P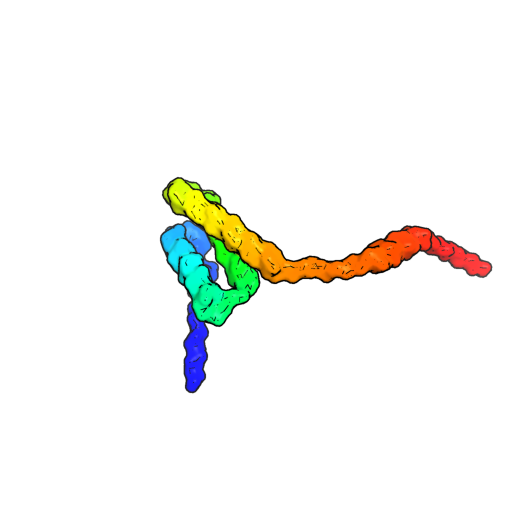rotein AF-A0A2N7RCM0-F1 (afdb_monomer_lite)

Foldseek 3Di:
DDPPDDDPPPPPPPDDDLVVLVVVLVVLVVCCVPPHVDLVSLVVSLVSLQVSLPDPPDDPVSNVVSVVVSVVSVVVNVVVPPDDPPCDVVNVVVVVVVVPDDDDDDDD

Sequence (108 aa):
MANDRPSSKFSNLNGQQPELMLSAVLHLMSHYHADSACPKLAGVIERHLQVLSDLPDLGPVLQATCQQLSQQWAALVALHRPAPPKTSVRERLARLLQAKRPAAPLPQ

Secondary structure (DSSP, 8-state):
-------TTGGG-SSS-HHHHHHHHHHHHHHHHHT---HHHHHHHHHHHHHHHH-TTS-HHHHHHHHHHHHHHHHHHHHHSPPPP---HHHHHHHHHHHT-PPPPPP-

Structure (mmCIF, N/CA/C/O backbone):
data_AF-A0A2N7RCM0-F1
#
_entry.id   AF-A0A2N7RCM0-F1
#
loop_
_atom_site.group_PDB
_atom_site.id
_atom_site.type_symbol
_atom_site.label_atom_id
_atom_site.label_alt_id
_atom_site.label_comp_id
_atom_site.label_asym_id
_atom_site.label_entity_id
_atom_site.label_seq_id
_atom_site.pdbx_PDB_ins_code
_atom_site.Cartn_x
_atom_site.Cartn_y
_atom_site.Cartn_z
_atom_site.occupancy
_atom_site.B_iso_or_equiv
_atom_site.auth_seq_id
_atom_site.auth_comp_id
_atom_site.auth_asym_id
_atom_site.auth_atom_id
_atom_site.pdbx_PDB_model_num
ATOM 1 N N . MET A 1 1 ? 28.958 -14.909 14.332 1.00 35.16 1 MET A N 1
ATOM 2 C CA . MET A 1 1 ? 28.167 -14.060 13.415 1.00 35.16 1 MET A CA 1
ATOM 3 C C . MET A 1 1 ? 26.716 -14.511 13.493 1.00 35.16 1 MET A C 1
ATOM 5 O O . MET A 1 1 ? 26.340 -15.463 12.824 1.00 35.16 1 MET A O 1
ATOM 9 N N . ALA A 1 2 ? 25.946 -13.915 14.405 1.00 38.06 2 ALA A N 1
ATOM 10 C CA . ALA A 1 2 ? 24.526 -14.198 14.577 1.00 38.06 2 ALA A CA 1
ATOM 11 C C . ALA A 1 2 ? 23.746 -13.277 13.634 1.00 38.06 2 ALA A C 1
ATOM 13 O O . ALA A 1 2 ? 23.761 -12.063 13.807 1.00 38.06 2 ALA A O 1
ATOM 14 N N . ASN A 1 3 ? 23.145 -13.853 12.595 1.00 40.06 3 ASN A N 1
ATOM 15 C CA . ASN A 1 3 ? 22.215 -13.133 11.739 1.00 40.06 3 ASN A CA 1
ATOM 16 C C . ASN A 1 3 ? 20.870 -13.085 12.476 1.00 40.06 3 ASN A C 1
ATOM 18 O O . ASN A 1 3 ? 20.128 -14.071 12.485 1.00 40.06 3 ASN A O 1
ATOM 22 N N . ASP A 1 4 ? 20.625 -11.977 13.172 1.00 39.75 4 ASP A N 1
ATOM 23 C CA . ASP A 1 4 ? 19.379 -11.675 13.871 1.00 39.75 4 ASP A CA 1
ATOM 24 C C . ASP A 1 4 ? 18.287 -11.494 12.812 1.00 39.75 4 ASP A C 1
ATOM 26 O O . ASP A 1 4 ? 18.223 -10.482 12.124 1.00 39.75 4 ASP A O 1
ATOM 30 N N . ARG A 1 5 ? 17.503 -12.548 12.573 1.00 48.41 5 ARG A N 1
ATOM 31 C CA . ARG A 1 5 ? 16.390 -12.542 11.622 1.00 48.41 5 ARG A CA 1
ATOM 32 C C . ARG A 1 5 ? 15.205 -11.857 12.304 1.00 48.41 5 ARG A C 1
ATOM 34 O O . ARG A 1 5 ? 14.585 -12.498 13.157 1.00 48.41 5 ARG A O 1
ATOM 41 N N . PRO A 1 6 ? 14.839 -10.612 11.949 1.00 48.09 6 PRO A N 1
ATOM 42 C CA . PRO A 1 6 ? 13.737 -9.960 12.618 1.00 48.09 6 PRO A CA 1
ATOM 43 C C . PRO A 1 6 ? 12.421 -10.576 12.132 1.00 48.09 6 PRO A C 1
ATOM 45 O O . PRO A 1 6 ? 12.020 -10.460 10.978 1.00 48.09 6 PRO A O 1
ATOM 48 N N . SER A 1 7 ? 11.743 -11.224 13.074 1.00 41.47 7 SER A N 1
ATOM 49 C CA . SER A 1 7 ? 10.300 -11.075 13.264 1.00 41.47 7 SER A CA 1
ATOM 50 C C . SER A 1 7 ? 9.384 -11.591 12.151 1.00 41.47 7 SER A C 1
ATOM 52 O O . SER A 1 7 ? 8.654 -10.840 11.510 1.00 41.47 7 SER A O 1
ATOM 54 N N . SER A 1 8 ? 9.239 -12.915 12.090 1.00 43.81 8 SER A N 1
ATOM 55 C CA . SER A 1 8 ? 8.000 -13.564 11.628 1.00 43.81 8 SER A CA 1
ATOM 56 C C . SER A 1 8 ? 6.885 -13.421 12.686 1.00 43.81 8 SER A C 1
ATOM 58 O O . SER A 1 8 ? 6.383 -14.416 13.202 1.00 43.81 8 SER A O 1
ATOM 60 N N . LYS A 1 9 ? 6.541 -12.184 13.078 1.00 51.16 9 LYS A N 1
ATOM 61 C CA . LYS A 1 9 ? 5.455 -11.880 14.040 1.00 51.16 9 LYS A CA 1
ATOM 62 C C . LYS A 1 9 ? 4.278 -11.109 13.426 1.00 51.16 9 LYS A C 1
ATOM 64 O O . LYS A 1 9 ? 3.266 -10.927 14.091 1.00 51.16 9 LYS A O 1
ATOM 69 N N . PHE A 1 10 ? 4.373 -10.695 12.164 1.00 52.16 10 PHE A N 1
ATOM 70 C CA . PHE A 1 10 ? 3.371 -9.825 11.533 1.00 52.16 10 PHE A CA 1
ATOM 71 C C . PHE A 1 10 ? 2.196 -10.567 10.879 1.00 52.16 10 PHE A C 1
ATOM 73 O O . PHE A 1 10 ? 1.223 -9.933 10.488 1.00 52.16 10 PHE A O 1
ATOM 80 N N . SER A 1 11 ? 2.234 -11.900 10.803 1.00 50.44 11 SER A N 1
ATOM 81 C CA . SER A 1 11 ? 1.210 -12.694 10.106 1.00 50.44 11 SER A CA 1
ATOM 82 C C . SER A 1 11 ? -0.144 -12.788 10.834 1.00 50.44 11 SER A C 1
ATOM 84 O O . SER A 1 11 ? -1.094 -13.285 10.243 1.00 50.44 11 SER A O 1
ATOM 86 N N . ASN A 1 12 ? -0.253 -12.316 12.087 1.00 48.25 12 ASN A N 1
ATOM 87 C CA . ASN A 1 12 ? -1.450 -12.479 12.935 1.00 48.25 12 ASN A CA 1
ATOM 88 C C . ASN A 1 12 ? -2.194 -11.173 13.296 1.00 48.25 12 ASN A C 1
ATOM 90 O O . ASN A 1 12 ? -3.125 -11.212 14.096 1.00 48.25 12 ASN A O 1
ATOM 94 N N . LEU A 1 13 ? -1.846 -10.014 12.726 1.00 54.47 13 LEU A N 1
ATOM 95 C CA . LEU A 1 13 ? -2.467 -8.713 13.064 1.00 54.47 13 LEU A CA 1
ATOM 96 C C . LEU A 1 13 ? -3.805 -8.454 12.337 1.00 54.47 13 LEU A C 1
ATOM 98 O O . LEU A 1 13 ? -4.183 -7.314 12.086 1.00 54.47 13 LEU A O 1
ATOM 102 N N . ASN A 1 14 ? -4.526 -9.512 11.974 1.00 51.22 14 ASN A N 1
ATOM 103 C CA . ASN A 1 14 ? -5.577 -9.493 10.957 1.00 51.22 14 ASN A CA 1
ATOM 104 C C . ASN A 1 14 ? -6.952 -8.953 11.419 1.00 51.22 14 ASN A C 1
ATOM 106 O O . ASN A 1 14 ? -7.970 -9.398 10.896 1.00 51.22 14 ASN A O 1
ATOM 110 N N . GLY A 1 15 ? -7.006 -7.990 12.351 1.00 52.84 15 GLY A N 1
ATOM 111 C CA . GLY A 1 15 ? -8.273 -7.291 12.631 1.00 52.84 15 GLY A CA 1
ATOM 112 C C . GLY A 1 15 ? -8.452 -6.572 13.968 1.00 52.84 15 GLY A C 1
ATOM 113 O O . GLY A 1 15 ? -9.541 -6.061 14.187 1.00 52.84 15 GLY A O 1
ATOM 114 N N . GLN A 1 16 ? -7.457 -6.525 14.866 1.00 56.47 16 GLN A N 1
ATOM 115 C CA . GLN A 1 16 ? -7.735 -6.110 16.254 1.00 56.47 16 GLN A CA 1
ATOM 116 C C . GLN A 1 16 ? -7.156 -4.757 16.697 1.00 56.47 16 GLN A C 1
ATOM 118 O O . GLN A 1 16 ? -7.608 -4.258 17.720 1.00 56.47 16 GLN A O 1
ATOM 123 N N . GLN A 1 17 ? -6.192 -4.150 15.982 1.00 66.44 17 GLN A N 1
ATOM 124 C CA . GLN A 1 17 ? -5.618 -2.842 16.365 1.00 66.44 17 GLN A CA 1
ATOM 125 C C . GLN A 1 17 ? -5.122 -2.036 15.143 1.00 66.44 17 GLN A C 1
ATOM 127 O O . GLN A 1 17 ? -4.033 -2.323 14.628 1.00 66.44 17 GLN A O 1
ATOM 132 N N . PRO A 1 18 ? -5.869 -1.017 14.673 1.00 71.88 18 PRO A N 1
ATOM 133 C CA . PRO A 1 18 ? -5.449 -0.180 13.544 1.00 71.88 18 PRO A CA 1
ATOM 134 C C . PRO A 1 18 ? -4.159 0.608 13.833 1.00 71.88 18 PRO A C 1
ATOM 136 O O . PRO A 1 18 ? -3.354 0.838 12.932 1.00 71.88 18 PRO A O 1
ATOM 139 N N . GLU A 1 19 ? -3.907 0.959 15.096 1.00 76.31 19 GLU A N 1
ATOM 140 C CA . GLU A 1 19 ? -2.715 1.699 15.537 1.00 76.31 19 GLU A CA 1
ATOM 141 C C . GLU A 1 19 ? -1.419 0.883 15.366 1.00 76.31 19 GLU A C 1
ATOM 143 O O . GLU A 1 19 ? -0.385 1.403 14.931 1.00 76.31 19 GLU A O 1
ATOM 148 N N . LEU A 1 20 ? -1.472 -0.427 15.631 1.00 78.62 20 LEU A N 1
ATOM 149 C CA . LEU A 1 20 ? -0.337 -1.326 15.400 1.00 78.62 20 LEU A CA 1
ATOM 150 C C . LEU A 1 20 ? -0.048 -1.502 13.907 1.00 78.62 20 LEU A C 1
ATOM 152 O O . LEU A 1 20 ? 1.111 -1.530 13.501 1.00 78.62 20 LEU A O 1
ATOM 156 N N . MET A 1 21 ? -1.086 -1.581 13.074 1.00 79.75 21 MET A N 1
ATOM 157 C CA . MET A 1 21 ? -0.897 -1.631 11.624 1.00 79.75 21 MET A CA 1
ATOM 158 C C . MET A 1 21 ? -0.291 -0.328 11.090 1.00 79.75 21 MET A C 1
ATOM 160 O O . MET A 1 21 ? 0.642 -0.383 10.292 1.00 79.75 21 MET A O 1
ATOM 164 N N . LEU A 1 22 ? -0.759 0.831 11.565 1.00 83.31 22 LEU A N 1
ATOM 165 C CA . LEU A 1 22 ? -0.202 2.136 11.193 1.00 83.31 22 LEU A CA 1
ATOM 166 C C . LEU A 1 22 ? 1.280 2.252 11.561 1.00 83.31 22 LEU A C 1
ATOM 168 O O . LEU A 1 22 ? 2.099 2.616 10.718 1.00 83.31 22 LEU A O 1
ATOM 172 N N . SER A 1 23 ? 1.646 1.896 12.794 1.00 83.69 23 SER A N 1
ATOM 173 C CA . SER A 1 23 ? 3.049 1.920 13.234 1.00 83.69 23 SER A CA 1
ATOM 174 C C . SER A 1 23 ? 3.933 0.954 12.436 1.00 83.69 23 SER A C 1
ATOM 176 O O . SER A 1 23 ? 5.037 1.332 12.039 1.00 83.69 23 SER A O 1
ATOM 178 N N . ALA A 1 24 ? 3.446 -0.250 12.120 1.00 84.62 24 ALA A N 1
ATOM 179 C CA . ALA A 1 24 ? 4.165 -1.205 11.279 1.00 84.62 24 ALA A CA 1
ATOM 180 C C . ALA A 1 24 ? 4.374 -0.683 9.847 1.00 84.62 24 ALA A C 1
ATOM 182 O O . ALA A 1 24 ? 5.474 -0.805 9.307 1.00 84.62 24 ALA A O 1
ATOM 183 N N . VAL A 1 25 ? 3.354 -0.061 9.243 1.00 86.62 25 VAL A N 1
ATOM 184 C CA . VAL A 1 25 ? 3.453 0.550 7.907 1.00 86.62 25 VAL A CA 1
ATOM 185 C C . VAL A 1 25 ? 4.465 1.692 7.907 1.00 86.62 25 VAL A C 1
ATOM 187 O O . VAL A 1 25 ? 5.345 1.713 7.050 1.00 86.62 25 VAL A O 1
ATOM 190 N N . LEU A 1 26 ? 4.408 2.596 8.887 1.00 86.00 26 LEU A N 1
ATOM 191 C CA . LEU A 1 26 ? 5.374 3.692 9.022 1.00 86.00 26 LEU A CA 1
ATOM 192 C C . LEU A 1 26 ? 6.808 3.174 9.199 1.00 86.00 26 LEU A C 1
ATOM 194 O O . LEU A 1 26 ? 7.742 3.712 8.603 1.00 86.00 26 LEU A O 1
ATOM 198 N N . HIS A 1 27 ? 6.986 2.099 9.970 1.00 85.81 27 HIS A N 1
ATOM 199 C CA . HIS A 1 27 ? 8.285 1.452 10.125 1.00 85.81 27 HIS A CA 1
ATOM 200 C C . HIS A 1 27 ? 8.788 0.868 8.797 1.00 85.81 27 HIS A C 1
ATOM 202 O O . HIS A 1 27 ? 9.943 1.085 8.432 1.00 85.81 27 HIS A O 1
ATOM 208 N N . LEU A 1 28 ? 7.916 0.199 8.032 1.00 84.75 28 LEU A N 1
ATOM 209 C CA . LEU A 1 28 ? 8.238 -0.302 6.693 1.00 84.75 28 LEU A CA 1
ATOM 210 C C . LEU A 1 28 ? 8.623 0.831 5.731 1.00 84.75 28 LEU A C 1
ATOM 212 O O . LEU A 1 28 ? 9.581 0.693 4.975 1.00 84.75 28 LEU A O 1
ATOM 216 N N . MET A 1 29 ? 7.900 1.955 5.770 1.00 86.69 29 MET A N 1
ATOM 217 C CA . MET A 1 29 ? 8.200 3.141 4.965 1.00 86.69 29 MET A CA 1
ATOM 218 C C . MET A 1 29 ? 9.574 3.724 5.308 1.00 86.69 29 MET A C 1
ATOM 220 O O . MET A 1 29 ? 10.324 4.086 4.403 1.00 86.69 29 MET A O 1
ATOM 224 N N . SER A 1 30 ? 9.915 3.797 6.597 1.00 84.75 30 SER A N 1
ATOM 225 C CA . SER A 1 30 ? 11.228 4.262 7.058 1.00 84.75 30 SER A CA 1
ATOM 226 C C . SER A 1 30 ? 12.343 3.315 6.606 1.00 84.75 30 SER A C 1
ATOM 228 O O . SER A 1 30 ? 13.333 3.749 6.020 1.00 84.75 30 SER A O 1
ATOM 230 N N . HIS A 1 31 ? 12.139 2.003 6.763 1.00 84.75 31 HIS A N 1
ATOM 231 C CA . HIS A 1 31 ? 13.089 0.983 6.318 1.00 84.75 31 HIS A CA 1
ATOM 232 C C . HIS A 1 31 ? 13.316 1.009 4.798 1.00 84.75 31 HIS A C 1
ATOM 234 O O . HIS A 1 31 ? 14.453 0.902 4.341 1.00 84.75 31 HIS A O 1
ATOM 240 N N . TYR A 1 32 ? 12.257 1.235 4.015 1.00 84.31 32 TYR A N 1
ATOM 241 C CA . TYR A 1 32 ? 12.350 1.395 2.563 1.00 84.31 32 TYR A CA 1
ATOM 242 C C . TYR A 1 32 ? 13.256 2.567 2.152 1.00 84.31 32 TYR A C 1
ATOM 244 O O . TYR A 1 32 ? 13.991 2.457 1.172 1.00 84.31 32 TYR A O 1
ATOM 252 N N . HIS A 1 33 ? 13.223 3.679 2.894 1.00 79.50 33 HIS A N 1
ATOM 253 C CA . HIS A 1 33 ? 14.078 4.840 2.620 1.00 79.50 33 HIS A CA 1
ATOM 254 C C . HIS A 1 33 ? 15.506 4.677 3.159 1.00 79.50 33 HIS A C 1
ATOM 256 O O . HIS A 1 33 ? 16.426 5.265 2.595 1.00 79.50 33 HIS A O 1
ATOM 262 N N . ALA A 1 34 ? 15.694 3.912 4.238 1.00 79.25 34 ALA A N 1
ATOM 263 C CA . ALA A 1 34 ? 16.977 3.794 4.927 1.00 79.25 34 ALA A CA 1
ATOM 264 C C . ALA A 1 34 ? 17.901 2.699 4.365 1.00 79.25 34 ALA A C 1
ATOM 266 O O . ALA A 1 34 ? 19.107 2.919 4.297 1.00 79.25 34 ALA A O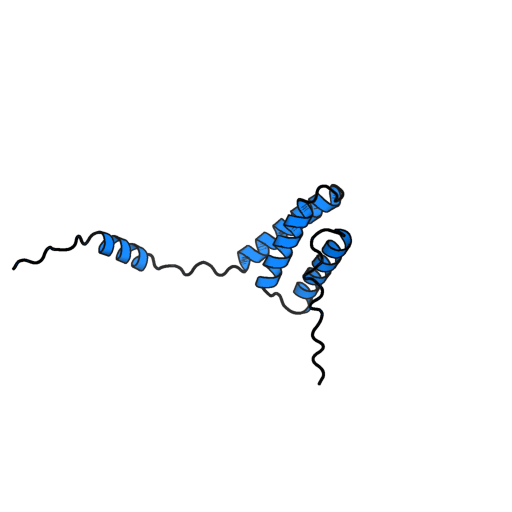 1
ATOM 267 N N . ASP A 1 35 ? 17.364 1.531 3.995 1.00 65.75 35 ASP A N 1
ATOM 268 C CA . ASP A 1 35 ? 18.184 0.326 3.775 1.00 65.75 35 ASP A CA 1
ATOM 269 C C . ASP A 1 35 ? 18.149 -0.164 2.319 1.00 65.75 35 ASP A C 1
ATOM 271 O O . ASP A 1 35 ? 19.190 -0.405 1.710 1.00 65.75 35 ASP A O 1
ATOM 275 N N . SER A 1 36 ? 16.960 -0.256 1.708 1.00 63.69 36 SER A N 1
ATOM 276 C CA . SER A 1 36 ? 16.839 -0.506 0.267 1.00 63.69 36 SER A CA 1
ATOM 277 C C . SER A 1 36 ? 15.438 -0.215 -0.278 1.00 63.69 36 SER A C 1
ATOM 279 O O . SER A 1 36 ? 14.425 -0.716 0.220 1.00 63.69 36 SER A O 1
ATOM 281 N N . ALA A 1 37 ? 15.389 0.528 -1.387 1.00 66.94 37 ALA A N 1
ATOM 282 C CA . ALA A 1 37 ? 14.178 0.774 -2.164 1.00 66.94 37 ALA A CA 1
ATOM 283 C C . ALA A 1 37 ? 13.767 -0.495 -2.939 1.00 66.94 37 ALA A C 1
ATOM 285 O O . ALA A 1 37 ? 13.924 -0.606 -4.155 1.00 66.94 37 ALA A O 1
ATOM 286 N N . CYS A 1 38 ? 13.289 -1.510 -2.217 1.00 74.69 38 CYS A N 1
ATOM 287 C CA . CYS A 1 38 ? 12.841 -2.764 -2.806 1.00 74.69 38 CYS A CA 1
ATOM 288 C C . CYS A 1 38 ? 11.439 -2.594 -3.419 1.00 74.69 38 CYS A C 1
ATOM 290 O O . CYS A 1 38 ? 10.466 -2.396 -2.686 1.00 74.69 38 CYS A O 1
ATOM 292 N N . PRO A 1 39 ? 11.262 -2.778 -4.738 1.00 72.19 39 PRO A N 1
ATOM 293 C CA . PRO A 1 39 ? 9.997 -2.484 -5.417 1.00 72.19 39 PRO A CA 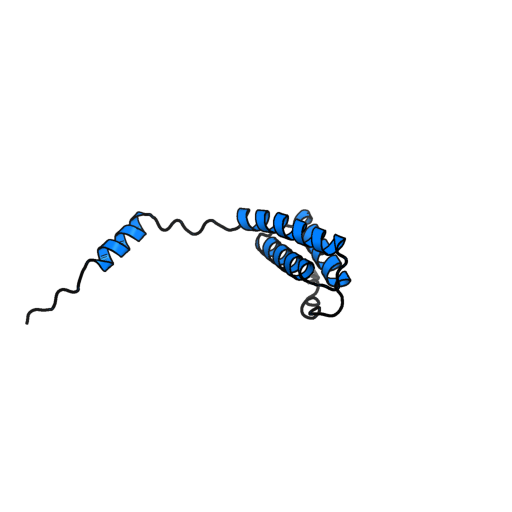1
ATOM 294 C C . PRO A 1 39 ? 8.833 -3.380 -4.966 1.00 72.19 39 PRO A C 1
ATOM 296 O O . PRO A 1 39 ? 7.669 -3.000 -5.062 1.00 72.19 39 PRO A O 1
ATOM 299 N N . LYS A 1 40 ? 9.136 -4.562 -4.412 1.00 76.56 40 LYS A N 1
ATOM 300 C CA . LYS A 1 40 ? 8.141 -5.445 -3.786 1.00 76.56 40 LYS A CA 1
ATOM 301 C C . LYS A 1 40 ? 7.592 -4.875 -2.473 1.00 76.56 40 LYS A C 1
ATOM 303 O O . LYS A 1 40 ? 6.404 -5.033 -2.216 1.00 76.56 40 LYS A O 1
ATOM 308 N N . LEU A 1 41 ? 8.425 -4.203 -1.670 1.00 80.94 41 LEU A N 1
ATOM 309 C CA . LEU A 1 41 ? 7.991 -3.575 -0.417 1.00 80.94 41 LEU A CA 1
ATOM 310 C C . LEU A 1 41 ? 7.057 -2.399 -0.688 1.00 80.94 41 LEU A C 1
ATOM 312 O O . LEU A 1 41 ? 6.054 -2.263 0.003 1.00 80.94 41 LEU A O 1
ATOM 316 N N . ALA A 1 42 ? 7.326 -1.616 -1.736 1.00 83.31 42 ALA A N 1
ATOM 317 C CA . ALA A 1 42 ? 6.449 -0.519 -2.135 1.00 83.31 42 ALA A CA 1
ATOM 318 C C . ALA A 1 42 ? 5.007 -0.997 -2.408 1.00 83.31 42 ALA A C 1
ATOM 320 O O . ALA A 1 42 ? 4.055 -0.345 -1.985 1.00 83.31 42 ALA A O 1
ATOM 321 N N . GLY A 1 43 ? 4.839 -2.166 -3.043 1.00 82.81 43 GLY A N 1
ATOM 322 C CA . GLY A 1 43 ? 3.517 -2.762 -3.285 1.00 82.81 43 GLY A CA 1
ATOM 323 C C . GLY A 1 43 ? 2.826 -3.261 -2.014 1.00 82.81 43 GLY A C 1
ATOM 324 O O . GLY A 1 43 ? 1.613 -3.148 -1.879 1.00 82.81 43 GLY A O 1
ATOM 325 N N . VAL A 1 44 ? 3.595 -3.782 -1.055 1.00 86.69 44 VAL A N 1
ATOM 326 C CA . VAL A 1 44 ? 3.064 -4.197 0.254 1.00 86.69 44 VAL A CA 1
ATOM 327 C C . VAL A 1 44 ? 2.576 -2.977 1.042 1.00 86.69 44 VAL A C 1
ATOM 329 O O . VAL A 1 44 ? 1.467 -2.995 1.571 1.00 86.69 44 VAL A O 1
ATOM 332 N N . ILE A 1 45 ? 3.363 -1.898 1.065 1.00 86.88 45 ILE A N 1
ATOM 333 C CA . ILE A 1 45 ? 3.015 -0.638 1.738 1.00 86.88 45 ILE A CA 1
ATOM 334 C C . ILE A 1 45 ? 1.729 -0.043 1.149 1.00 86.88 45 ILE A C 1
ATOM 336 O O . ILE A 1 45 ? 0.813 0.286 1.900 1.00 86.88 45 ILE A O 1
ATOM 340 N N . GLU A 1 46 ? 1.628 0.031 -0.1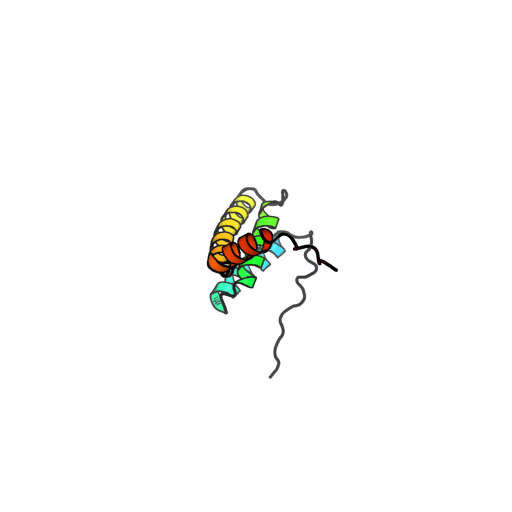81 1.00 89.00 46 GLU A N 1
ATOM 341 C CA . GLU A 1 46 ? 0.437 0.524 -0.886 1.00 89.00 46 GLU A CA 1
ATOM 342 C C . GLU A 1 46 ? -0.827 -0.255 -0.501 1.00 89.00 46 GLU A C 1
ATOM 344 O O . GLU A 1 46 ? -1.828 0.353 -0.108 1.00 89.00 46 GLU A O 1
ATOM 349 N N . ARG A 1 47 ? -0.765 -1.592 -0.521 1.00 85.00 47 ARG A N 1
ATOM 350 C CA . ARG A 1 47 ? -1.915 -2.438 -0.193 1.00 85.00 47 ARG A CA 1
ATOM 351 C C . ARG A 1 47 ? -2.365 -2.276 1.257 1.00 85.00 47 ARG A C 1
ATOM 353 O O . ARG A 1 47 ? -3.567 -2.219 1.512 1.00 85.00 47 ARG A O 1
ATOM 360 N N . HIS A 1 48 ? -1.427 -2.191 2.203 1.00 87.50 48 HIS A N 1
ATOM 361 C CA . HIS A 1 48 ? -1.760 -1.985 3.614 1.00 87.50 48 HIS A CA 1
ATOM 362 C C . HIS A 1 48 ? -2.382 -0.610 3.863 1.00 87.50 48 HIS A C 1
ATOM 364 O O . HIS A 1 48 ? -3.376 -0.524 4.579 1.00 87.50 48 HIS A O 1
ATOM 370 N N . LEU A 1 49 ? -1.857 0.446 3.236 1.00 87.81 49 LEU A N 1
ATOM 371 C CA . LEU A 1 49 ? -2.437 1.788 3.321 1.00 87.81 49 LEU A CA 1
ATOM 372 C C . LEU A 1 49 ? -3.853 1.835 2.745 1.00 87.81 49 LEU A C 1
ATOM 374 O O . LEU A 1 49 ? -4.727 2.471 3.329 1.00 87.81 49 LEU A O 1
ATOM 378 N N . GLN A 1 50 ? -4.099 1.129 1.640 1.00 87.81 50 GLN A N 1
ATOM 379 C CA . GLN A 1 50 ? -5.426 1.095 1.038 1.00 87.81 50 GLN A CA 1
ATOM 380 C C . GLN A 1 50 ? -6.447 0.381 1.932 1.00 87.81 50 GLN A C 1
ATOM 382 O O . GLN A 1 50 ? -7.541 0.901 2.132 1.00 87.81 50 GLN A O 1
ATOM 387 N N . VAL A 1 51 ? -6.080 -0.756 2.535 1.00 87.12 51 VAL A N 1
ATOM 388 C CA . VAL A 1 51 ? -6.942 -1.449 3.510 1.00 87.12 51 VAL A CA 1
ATOM 389 C C . VAL A 1 51 ? -7.208 -0.570 4.735 1.00 87.12 51 VAL A C 1
ATOM 391 O O . VAL A 1 51 ? -8.339 -0.502 5.201 1.00 87.12 51 VAL A O 1
ATOM 394 N N . LEU A 1 52 ? -6.194 0.147 5.230 1.00 83.62 52 LEU A N 1
ATOM 395 C CA . LEU A 1 52 ? -6.358 1.073 6.354 1.00 83.62 52 LEU A CA 1
ATOM 396 C C . LEU A 1 52 ? -7.276 2.255 6.019 1.00 83.62 52 LEU A C 1
ATOM 398 O O . LEU A 1 52 ? -8.021 2.704 6.882 1.00 83.62 52 LEU A O 1
ATOM 402 N N . SER A 1 53 ? -7.250 2.743 4.777 1.00 85.19 53 SER A N 1
ATOM 403 C CA . SER A 1 53 ? -8.131 3.834 4.341 1.00 85.19 53 SER A CA 1
ATOM 404 C C . SER A 1 53 ? -9.606 3.434 4.238 1.00 85.19 53 SER A C 1
ATOM 406 O O . SER A 1 53 ? -10.467 4.301 4.336 1.00 85.19 53 SER A O 1
ATOM 408 N N . ASP A 1 54 ? -9.886 2.139 4.069 1.00 83.88 54 ASP A N 1
ATOM 409 C CA . ASP A 1 54 ? -11.241 1.582 3.953 1.00 83.88 54 ASP A CA 1
ATOM 410 C C . ASP A 1 54 ? -11.839 1.201 5.323 1.00 83.88 54 ASP A C 1
ATOM 412 O O . ASP A 1 54 ? -13.022 0.888 5.426 1.00 83.88 54 ASP A O 1
ATOM 416 N N . LEU A 1 55 ? -11.041 1.239 6.403 1.00 82.69 55 LEU A N 1
ATOM 417 C CA . LEU A 1 55 ? -11.501 0.911 7.754 1.00 82.69 55 LEU A CA 1
ATOM 418 C C . LEU A 1 55 ? -12.396 2.025 8.326 1.00 82.69 55 LEU A C 1
ATOM 420 O O . LEU A 1 55 ? -11.884 3.108 8.621 1.00 82.69 55 LEU A O 1
ATOM 424 N N . PRO A 1 56 ? -13.691 1.764 8.593 1.00 70.69 56 PRO A N 1
ATOM 425 C CA . PRO A 1 56 ? -14.645 2.776 9.059 1.00 70.69 56 PRO A CA 1
ATOM 426 C C . PRO A 1 56 ? -14.426 3.222 10.514 1.00 70.69 56 PRO A C 1
ATOM 428 O O . PRO A 1 56 ? -14.956 4.251 10.917 1.00 70.69 56 PRO A O 1
ATOM 431 N N . ASP A 1 57 ? -13.650 2.461 11.289 1.00 75.44 57 ASP A N 1
ATOM 432 C CA . ASP A 1 57 ? -13.314 2.750 12.693 1.00 75.44 57 ASP A CA 1
ATOM 433 C C . ASP A 1 57 ? -12.175 3.782 12.831 1.00 75.44 57 ASP A C 1
ATOM 435 O O . ASP A 1 57 ? -11.945 4.363 13.890 1.00 75.44 57 ASP A O 1
ATOM 439 N N . LEU A 1 58 ? -11.456 4.048 11.736 1.00 74.25 58 LEU A N 1
ATOM 440 C CA . LEU A 1 58 ? -10.352 4.996 11.713 1.00 74.25 58 LEU A CA 1
ATOM 441 C C . LEU A 1 58 ? -10.884 6.429 11.564 1.00 74.25 58 LEU A C 1
ATOM 443 O O . LEU A 1 58 ? -11.740 6.701 10.725 1.00 74.25 58 LEU A O 1
ATOM 447 N N . GLY A 1 59 ? -10.354 7.376 12.345 1.00 81.56 59 GLY A N 1
ATOM 448 C CA . GLY A 1 59 ? -10.778 8.777 12.262 1.00 81.56 59 GLY A CA 1
ATOM 449 C C . GLY A 1 59 ? -10.667 9.345 10.832 1.00 81.56 59 GLY A C 1
ATOM 450 O O . GLY A 1 59 ? -9.715 9.016 10.117 1.00 81.56 59 GLY A O 1
ATOM 451 N N . PRO A 1 60 ? -11.576 10.245 10.407 1.00 82.38 60 PRO A N 1
ATOM 452 C CA . PRO A 1 60 ? -11.693 10.684 9.009 1.00 82.38 60 PRO A CA 1
ATOM 453 C C . PRO A 1 60 ? -10.412 11.332 8.461 1.00 82.38 60 PRO A C 1
ATOM 455 O O . PRO A 1 60 ? -10.083 11.197 7.285 1.00 82.38 60 PRO A O 1
ATOM 458 N N . VAL A 1 61 ? -9.637 11.991 9.326 1.00 87.38 61 VAL A N 1
ATOM 459 C CA . VAL A 1 61 ? -8.332 12.569 8.968 1.00 87.38 61 VAL A CA 1
ATOM 460 C C . VAL A 1 61 ? -7.303 11.478 8.660 1.00 87.38 61 VAL A C 1
ATOM 462 O O . VAL A 1 61 ? -6.551 11.587 7.690 1.00 87.38 61 VAL A O 1
ATOM 465 N N . LEU A 1 62 ? -7.274 10.408 9.457 1.00 83.69 62 LEU A N 1
ATOM 466 C CA . LEU A 1 62 ? -6.356 9.291 9.248 1.00 83.69 62 LEU A CA 1
ATOM 467 C C . LEU A 1 62 ? -6.740 8.486 8.009 1.00 83.69 62 LEU A C 1
ATOM 469 O O . LEU A 1 62 ? -5.845 8.111 7.257 1.00 83.69 62 LEU A O 1
ATOM 473 N N . GLN A 1 63 ? -8.036 8.289 7.748 1.00 85.88 63 GLN A N 1
ATOM 474 C CA . GLN A 1 63 ? -8.505 7.674 6.503 1.00 85.88 63 GLN A CA 1
ATOM 475 C C . GLN A 1 63 ? -8.026 8.465 5.287 1.00 85.88 63 GLN A C 1
ATOM 477 O O . GLN A 1 63 ? -7.358 7.898 4.425 1.00 85.88 63 GLN A O 1
ATOM 482 N N . ALA A 1 64 ? -8.285 9.779 5.253 1.00 87.12 64 ALA A N 1
ATOM 483 C CA . ALA A 1 64 ? -7.849 10.653 4.164 1.00 87.12 64 ALA A CA 1
ATOM 484 C C . ALA A 1 64 ? -6.323 10.619 3.975 1.00 87.12 64 ALA A C 1
ATOM 486 O O . ALA A 1 64 ? -5.832 10.521 2.850 1.00 87.12 64 ALA A O 1
ATOM 487 N N . THR A 1 65 ? -5.571 10.618 5.078 1.00 88.50 65 THR A N 1
ATOM 488 C CA . THR A 1 65 ? -4.105 10.534 5.049 1.00 88.50 65 THR A CA 1
ATOM 489 C C . THR A 1 65 ? -3.629 9.184 4.503 1.00 88.50 65 THR A C 1
ATOM 491 O O . THR A 1 65 ? -2.748 9.152 3.646 1.00 88.50 65 THR A O 1
ATOM 494 N N . CYS A 1 66 ? -4.229 8.067 4.934 1.00 88.94 66 CYS A N 1
ATOM 495 C CA . CYS A 1 66 ? -3.912 6.729 4.422 1.00 88.94 66 CYS A CA 1
ATOM 496 C C . CYS A 1 66 ? -4.246 6.602 2.932 1.00 88.94 66 CYS A C 1
ATOM 498 O O . CYS A 1 66 ? -3.462 6.028 2.179 1.00 88.94 66 CYS A O 1
ATOM 500 N N . GLN A 1 67 ? -5.364 7.189 2.497 1.00 89.56 67 GLN A N 1
ATOM 501 C CA . GLN A 1 67 ? -5.771 7.247 1.092 1.00 89.56 67 GLN A CA 1
ATOM 502 C C . GLN A 1 67 ? -4.739 8.013 0.254 1.00 89.56 67 GLN A C 1
ATOM 504 O O . GLN A 1 67 ? -4.230 7.491 -0.738 1.00 89.56 67 GLN A O 1
ATOM 509 N N . GLN A 1 68 ? -4.357 9.216 0.691 1.00 91.38 68 GLN A N 1
ATOM 510 C CA . GLN A 1 68 ? -3.357 10.033 0.004 1.00 91.38 68 GLN A CA 1
ATOM 511 C C . GLN A 1 68 ? -1.997 9.325 -0.059 1.00 91.38 68 GLN A C 1
ATOM 513 O O . GLN A 1 68 ? -1.366 9.285 -1.115 1.00 91.38 68 GLN A O 1
ATOM 518 N N . LEU A 1 69 ? -1.551 8.728 1.050 1.00 89.44 69 LEU A N 1
ATOM 519 C CA . LEU A 1 69 ? -0.319 7.943 1.091 1.00 89.44 69 LEU A CA 1
ATOM 520 C C . LEU A 1 69 ? -0.394 6.751 0.129 1.00 89.44 69 LEU A C 1
ATOM 522 O O . LEU A 1 69 ? 0.533 6.560 -0.654 1.00 89.44 69 LEU A O 1
ATOM 526 N N . SER A 1 70 ? -1.493 5.993 0.124 1.00 89.69 70 SER A N 1
ATOM 527 C CA . SER A 1 70 ? -1.695 4.867 -0.800 1.00 89.69 70 SER A CA 1
ATOM 528 C C . SER A 1 70 ? -1.495 5.297 -2.258 1.00 89.69 70 SER A C 1
ATOM 530 O O . SER A 1 70 ? -0.746 4.645 -2.983 1.00 89.69 70 SER A O 1
ATOM 532 N N . GLN A 1 71 ? -2.036 6.450 -2.664 1.00 90.31 71 GLN A N 1
ATOM 533 C CA . GLN A 1 71 ? -1.843 6.989 -4.016 1.00 90.31 71 GLN A CA 1
ATOM 534 C C . GLN A 1 71 ? -0.376 7.334 -4.325 1.00 90.31 71 GLN A C 1
ATOM 536 O O . GLN A 1 71 ? 0.117 7.028 -5.413 1.00 90.31 71 GLN A O 1
ATOM 541 N N . GLN A 1 72 ? 0.339 7.949 -3.376 1.00 89.56 72 GLN A N 1
ATOM 542 C CA . GLN A 1 72 ? 1.763 8.274 -3.541 1.00 89.56 72 GLN A CA 1
ATOM 543 C C . GLN A 1 72 ? 2.609 7.006 -3.726 1.00 89.56 72 GLN A C 1
ATOM 545 O O . GLN A 1 72 ? 3.468 6.939 -4.607 1.00 89.56 72 GLN A O 1
ATOM 550 N N . TRP A 1 73 ? 2.325 5.965 -2.942 1.00 88.88 73 TRP A N 1
ATOM 551 C CA . TRP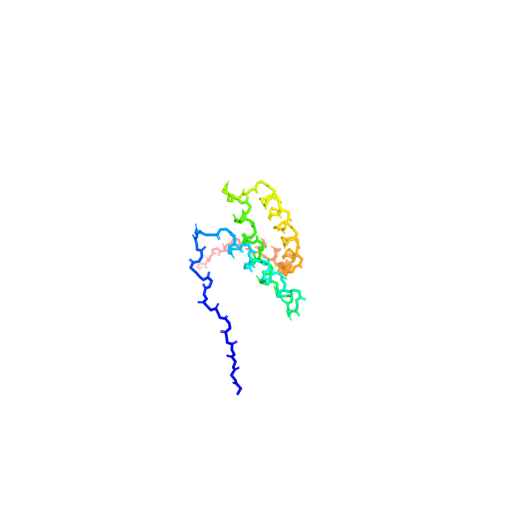 A 1 73 ? 3.001 4.675 -3.068 1.00 88.88 73 TRP A CA 1
ATOM 552 C C . TRP A 1 73 ? 2.597 3.932 -4.342 1.00 88.88 73 TRP A C 1
ATOM 554 O O . TRP A 1 73 ? 3.461 3.349 -4.992 1.00 88.88 73 TRP A O 1
ATOM 564 N N . ALA A 1 74 ? 1.338 4.014 -4.775 1.00 86.88 74 ALA A N 1
ATOM 565 C CA . ALA A 1 74 ? 0.889 3.442 -6.043 1.00 86.88 74 ALA A CA 1
ATOM 566 C C . ALA A 1 74 ? 1.654 4.027 -7.243 1.00 86.88 74 ALA A C 1
ATOM 568 O O . ALA A 1 74 ? 2.042 3.281 -8.146 1.00 86.88 74 ALA A O 1
ATOM 569 N N . ALA A 1 75 ? 1.948 5.332 -7.233 1.00 85.69 75 ALA A N 1
ATOM 570 C CA . ALA A 1 75 ? 2.787 5.964 -8.252 1.00 85.69 75 ALA A CA 1
ATOM 571 C C . ALA A 1 75 ? 4.224 5.410 -8.240 1.00 85.69 75 ALA A C 1
ATOM 573 O O . ALA A 1 75 ? 4.771 5.081 -9.295 1.00 85.69 75 ALA A O 1
ATOM 574 N N . LEU A 1 76 ? 4.818 5.220 -7.055 1.00 84.56 76 LEU A N 1
ATOM 575 C CA . LEU A 1 76 ? 6.140 4.596 -6.913 1.00 84.56 76 LEU A CA 1
ATOM 576 C C . LEU A 1 76 ? 6.151 3.138 -7.385 1.00 84.56 76 LEU A C 1
ATOM 578 O O . LEU A 1 76 ? 7.088 2.717 -8.062 1.00 84.56 76 LEU A O 1
ATOM 582 N N . VAL A 1 77 ? 5.113 2.365 -7.071 1.00 84.81 77 VAL A N 1
ATOM 583 C CA . VAL A 1 77 ? 4.964 0.977 -7.530 1.00 84.81 77 VAL A CA 1
ATOM 584 C C . VAL A 1 77 ? 4.810 0.924 -9.046 1.00 84.81 77 VAL A C 1
ATOM 586 O O . VAL A 1 77 ? 5.416 0.069 -9.689 1.00 84.81 77 VAL A O 1
ATOM 589 N N . ALA A 1 78 ? 4.042 1.842 -9.636 1.00 82.06 78 ALA A N 1
ATOM 590 C CA . ALA A 1 78 ? 3.877 1.938 -11.082 1.00 82.06 78 ALA A CA 1
ATOM 591 C C . ALA A 1 78 ? 5.199 2.268 -11.793 1.00 82.06 78 ALA A C 1
ATOM 593 O O . ALA A 1 78 ? 5.488 1.664 -12.823 1.00 82.06 78 ALA A O 1
ATOM 594 N N . LEU A 1 79 ? 6.020 3.155 -11.219 1.00 78.31 79 LEU A N 1
ATOM 595 C CA . LEU A 1 79 ? 7.359 3.478 -11.728 1.00 78.31 79 LEU A CA 1
ATOM 596 C C . LEU A 1 79 ? 8.309 2.275 -11.682 1.00 78.31 79 LEU A C 1
ATOM 598 O O . LEU A 1 79 ? 9.108 2.080 -12.594 1.00 78.31 79 LEU A O 1
ATOM 602 N N . HIS A 1 80 ? 8.213 1.457 -10.634 1.00 70.62 80 HIS A N 1
ATOM 603 C CA . HIS A 1 80 ? 9.068 0.285 -10.463 1.00 70.62 80 HIS A CA 1
ATOM 604 C C . HIS A 1 80 ? 8.541 -0.985 -11.133 1.00 70.62 80 HIS A C 1
ATOM 606 O O . HIS A 1 80 ? 9.276 -1.972 -11.232 1.00 70.62 80 HIS A O 1
ATOM 612 N N . ARG A 1 81 ? 7.280 -1.006 -11.577 1.00 63.47 81 ARG A N 1
ATOM 613 C CA . ARG A 1 81 ? 6.732 -2.140 -12.317 1.00 63.47 81 ARG A CA 1
ATOM 614 C C . ARG A 1 81 ? 7.484 -2.212 -13.648 1.00 63.47 81 ARG A C 1
ATOM 616 O O . ARG A 1 81 ? 7.326 -1.304 -14.465 1.00 63.47 81 ARG A O 1
ATOM 623 N N . PRO A 1 82 ? 8.289 -3.264 -13.899 1.00 55.16 82 PRO A N 1
ATOM 624 C CA . PRO A 1 82 ? 8.945 -3.404 -15.186 1.00 55.16 82 PRO A CA 1
ATOM 625 C C . PRO A 1 82 ? 7.856 -3.401 -16.253 1.00 55.16 82 PRO A C 1
ATOM 627 O O . PRO A 1 82 ? 6.873 -4.143 -16.144 1.00 55.16 82 PRO A O 1
ATOM 630 N N . ALA A 1 83 ? 8.004 -2.515 -17.242 1.00 57.41 83 ALA A N 1
ATOM 631 C CA . ALA A 1 83 ? 7.096 -2.460 -18.374 1.00 57.41 83 ALA A CA 1
ATOM 632 C C . ALA A 1 83 ? 6.913 -3.892 -18.900 1.00 57.41 83 ALA A C 1
ATOM 634 O O . ALA A 1 83 ? 7.917 -4.604 -19.037 1.00 57.41 83 ALA A O 1
ATOM 635 N N . PRO A 1 84 ? 5.667 -4.343 -19.149 1.00 55.53 84 PRO A N 1
ATOM 636 C CA . PRO A 1 84 ? 5.437 -5.686 -19.660 1.00 55.53 84 PRO A CA 1
ATOM 637 C C . PRO A 1 84 ? 6.347 -5.886 -20.874 1.00 55.53 84 PRO A C 1
ATOM 639 O O . PRO A 1 84 ? 6.490 -4.937 -21.660 1.00 55.53 84 PRO A O 1
ATOM 642 N N . PRO A 1 85 ? 7.011 -7.055 -21.005 1.00 54.53 85 PRO A N 1
ATOM 643 C CA . PRO A 1 85 ? 7.941 -7.291 -22.095 1.00 54.53 85 PRO A CA 1
ATOM 644 C C . PRO A 1 85 ? 7.219 -6.895 -23.371 1.00 54.53 85 PRO A C 1
ATOM 646 O O . PRO A 1 85 ? 6.108 -7.367 -23.624 1.00 54.53 85 PRO A O 1
ATOM 649 N N . LYS A 1 86 ? 7.796 -5.932 -24.097 1.00 55.59 86 LYS A N 1
ATOM 650 C CA . LYS A 1 86 ? 7.253 -5.438 -25.356 1.00 55.59 86 LYS A CA 1
ATOM 651 C C . LYS A 1 86 ? 7.224 -6.640 -26.289 1.00 55.59 86 LYS A C 1
ATOM 653 O O . LYS A 1 86 ? 8.206 -6.889 -26.978 1.00 55.59 86 LYS A O 1
ATOM 658 N N . THR A 1 87 ? 6.130 -7.404 -26.279 1.00 59.00 87 THR A N 1
ATOM 659 C CA . THR A 1 87 ? 5.857 -8.416 -27.292 1.00 59.00 87 THR A CA 1
ATOM 660 C C . THR A 1 87 ? 5.986 -7.650 -28.584 1.00 59.00 87 THR A C 1
ATOM 662 O O . THR A 1 87 ? 5.226 -6.695 -28.809 1.00 59.00 87 THR A O 1
ATOM 665 N N . SER A 1 88 ? 7.035 -7.946 -29.343 1.00 65.44 88 SER A N 1
ATOM 666 C CA . SER A 1 88 ? 7.371 -7.115 -30.486 1.00 65.44 88 SER A CA 1
ATOM 667 C C . SER A 1 88 ? 6.140 -7.085 -31.382 1.00 65.44 88 SER A C 1
ATOM 669 O O . SER A 1 88 ? 5.450 -8.094 -31.513 1.00 65.44 88 SER A O 1
ATOM 671 N N . VAL A 1 89 ? 5.823 -5.945 -32.000 1.00 69.75 89 VAL A N 1
ATOM 672 C CA . VAL A 1 89 ? 4.675 -5.846 -32.927 1.00 69.75 89 VAL A CA 1
ATOM 673 C C . VAL A 1 89 ? 4.722 -6.986 -33.967 1.00 69.75 89 VAL A C 1
ATOM 675 O O . VAL A 1 89 ? 3.690 -7.518 -34.367 1.00 69.75 89 VAL A O 1
ATOM 678 N N . ARG A 1 90 ? 5.941 -7.452 -34.283 1.00 72.44 90 ARG A N 1
ATOM 679 C CA . ARG A 1 90 ? 6.259 -8.661 -35.057 1.00 72.44 90 ARG A CA 1
ATOM 680 C C . ARG A 1 90 ? 5.677 -9.968 -34.495 1.00 72.44 90 ARG A C 1
ATOM 682 O O . ARG A 1 90 ? 5.142 -10.744 -35.272 1.00 72.44 90 ARG A O 1
ATOM 689 N N . GLU A 1 91 ? 5.731 -10.219 -33.189 1.00 72.06 91 GLU A N 1
ATOM 690 C CA . GLU A 1 91 ? 5.143 -11.416 -32.560 1.00 72.06 91 GLU A CA 1
ATOM 691 C C . GLU A 1 91 ? 3.612 -11.381 -32.568 1.00 72.06 91 GLU A C 1
ATOM 693 O O . GLU A 1 91 ? 2.966 -12.402 -32.809 1.00 72.06 91 GLU A O 1
ATOM 698 N N . ARG A 1 92 ? 3.013 -10.198 -32.367 1.00 71.00 92 ARG A N 1
ATOM 699 C CA . ARG A 1 92 ? 1.560 -10.010 -32.520 1.00 71.00 92 ARG A CA 1
ATOM 700 C C . ARG A 1 92 ? 1.112 -10.257 -33.964 1.00 71.00 92 ARG A C 1
ATOM 702 O O . ARG A 1 92 ? 0.125 -10.957 -34.176 1.00 71.00 92 ARG A O 1
ATOM 709 N N . LEU A 1 93 ? 1.865 -9.756 -34.945 1.00 79.06 93 LEU A N 1
ATOM 710 C CA . LEU A 1 93 ? 1.632 -10.026 -36.368 1.00 79.06 93 LEU A CA 1
ATOM 711 C C . LEU A 1 93 ? 1.827 -11.508 -36.718 1.00 79.06 93 LEU A C 1
ATOM 713 O O . LEU A 1 93 ? 0.996 -12.072 -37.422 1.00 79.06 93 LEU A O 1
ATOM 717 N N . ALA A 1 94 ? 2.861 -12.164 -36.187 1.00 78.50 94 ALA A N 1
ATOM 718 C CA . ALA A 1 94 ? 3.112 -13.586 -36.420 1.00 78.50 94 ALA A CA 1
ATOM 719 C C . ALA A 1 94 ? 1.959 -14.470 -35.918 1.00 78.50 94 ALA A C 1
ATOM 721 O O . ALA A 1 94 ? 1.549 -15.389 -36.625 1.00 78.50 94 ALA A O 1
ATOM 722 N N . ARG A 1 95 ? 1.375 -14.159 -34.749 1.00 71.75 95 ARG A N 1
ATOM 723 C CA . ARG A 1 95 ? 0.192 -14.873 -34.237 1.00 71.75 95 ARG A CA 1
ATOM 724 C C . ARG A 1 95 ? -1.053 -14.646 -35.090 1.00 71.75 95 ARG A C 1
ATOM 726 O O . ARG A 1 95 ? -1.785 -15.596 -35.335 1.00 71.75 95 ARG A O 1
ATOM 733 N N . LEU A 1 96 ? -1.283 -13.425 -35.576 1.00 76.44 96 LEU A N 1
ATOM 734 C CA . LEU A 1 96 ? -2.419 -13.132 -36.462 1.00 76.44 96 LEU A CA 1
ATOM 735 C C . LEU A 1 96 ? -2.278 -13.827 -37.825 1.00 76.44 96 LEU A C 1
ATOM 737 O O . LEU A 1 96 ? -3.258 -14.332 -38.367 1.00 76.44 96 LEU A O 1
ATOM 741 N N . LEU A 1 97 ? -1.055 -13.913 -38.355 1.00 76.50 97 LEU A N 1
ATOM 742 C CA . LEU A 1 97 ? -0.763 -14.641 -39.592 1.00 76.50 97 LEU A CA 1
ATOM 743 C C . LEU A 1 97 ? -0.859 -16.166 -39.407 1.00 76.50 97 LEU A C 1
ATOM 745 O O . LEU A 1 97 ? -1.331 -16.851 -40.311 1.00 76.50 97 LEU A O 1
ATOM 749 N N . GLN A 1 98 ? -0.476 -16.700 -38.240 1.00 67.50 98 GLN A N 1
ATOM 750 C CA . GLN A 1 98 ? -0.674 -18.115 -37.893 1.00 67.50 98 GLN A CA 1
ATOM 751 C C . GLN A 1 98 ? -2.151 -18.459 -37.683 1.00 67.50 98 GLN A C 1
ATOM 753 O O . GLN A 1 98 ? -2.602 -19.482 -38.184 1.00 67.50 98 GLN A O 1
ATOM 758 N N . ALA A 1 99 ? -2.926 -17.583 -37.038 1.00 61.56 99 ALA A N 1
ATOM 759 C CA . ALA A 1 99 ? -4.372 -17.748 -36.884 1.00 61.56 99 ALA A CA 1
ATOM 760 C C . ALA A 1 99 ? -5.126 -17.707 -38.229 1.00 61.56 99 ALA A C 1
ATOM 762 O O . ALA A 1 99 ? -6.238 -18.218 -38.326 1.00 61.56 99 ALA A O 1
ATOM 763 N N . LYS A 1 100 ? -4.518 -17.134 -39.280 1.00 57.38 100 LYS A N 1
ATOM 764 C CA . LYS A 1 100 ? -5.068 -17.093 -40.643 1.00 57.38 100 LYS A CA 1
ATOM 765 C C . LYS A 1 100 ? -4.622 -18.259 -41.536 1.00 57.38 100 LYS A C 1
ATOM 767 O O . LYS A 1 100 ? -5.032 -18.293 -42.692 1.00 57.38 100 LYS A O 1
ATOM 772 N N . ARG A 1 101 ? -3.829 -19.226 -41.052 1.00 57.59 101 ARG A N 1
ATOM 773 C CA . ARG A 1 101 ? -3.642 -20.512 -41.752 1.00 57.59 101 ARG A CA 1
ATOM 774 C C . ARG A 1 101 ? -4.736 -21.488 -41.302 1.00 57.59 101 ARG A C 1
ATOM 776 O O . ARG A 1 101 ? -4.555 -22.130 -40.270 1.00 57.59 101 ARG A O 1
ATOM 783 N N . PRO A 1 102 ? -5.856 -21.633 -42.037 1.00 50.75 102 PRO A N 1
ATOM 784 C CA . PRO A 1 102 ? -6.707 -22.791 -41.841 1.00 50.75 102 PRO A CA 1
ATOM 785 C C . PRO A 1 102 ? -5.897 -24.027 -42.238 1.00 50.75 102 PRO A C 1
ATOM 787 O O . PRO A 1 102 ? -5.168 -24.018 -43.233 1.00 50.75 102 PRO A O 1
ATOM 790 N N . ALA A 1 103 ? -5.990 -25.061 -41.409 1.00 53.19 103 ALA A N 1
ATOM 791 C CA . ALA A 1 103 ? -5.467 -26.384 -41.685 1.00 53.19 103 ALA A CA 1
ATOM 792 C C . ALA A 1 103 ? -5.867 -26.813 -43.105 1.00 53.19 103 ALA A C 1
ATOM 794 O O . ALA A 1 103 ? -7.052 -26.910 -43.420 1.00 53.19 103 ALA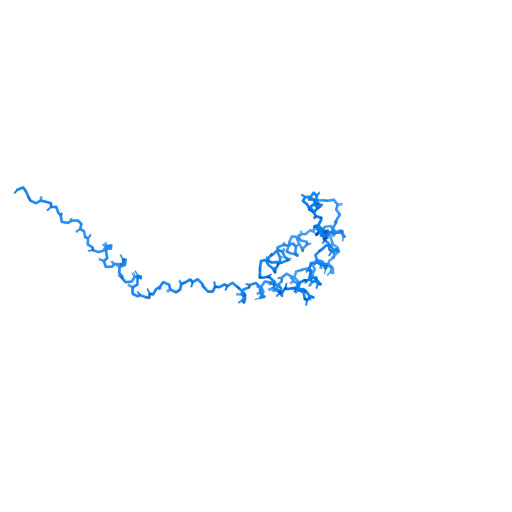 A O 1
ATOM 795 N N . ALA A 1 104 ? -4.874 -27.038 -43.966 1.00 57.59 104 ALA A N 1
ATOM 796 C CA . ALA A 1 104 ? -5.091 -27.746 -45.215 1.00 57.59 104 ALA A CA 1
ATOM 797 C C . ALA A 1 104 ? -5.491 -29.191 -44.861 1.00 57.59 104 ALA A C 1
ATOM 799 O O . ALA A 1 104 ? -4.751 -29.839 -44.113 1.00 57.59 104 ALA A O 1
ATOM 800 N N . PRO A 1 105 ? -6.636 -29.705 -45.342 1.00 56.69 105 PRO A N 1
ATOM 801 C CA . PRO A 1 105 ? -6.942 -31.117 -45.208 1.00 56.69 105 PRO A CA 1
ATOM 802 C C . PRO A 1 105 ? -5.993 -31.922 -46.104 1.00 56.69 105 PRO A C 1
ATOM 804 O O . PRO A 1 105 ? -5.773 -31.571 -47.263 1.00 56.69 105 PRO A O 1
ATOM 807 N N . LEU A 1 106 ? -5.429 -32.989 -45.535 1.00 51.66 106 LEU A N 1
ATOM 808 C CA . LEU A 1 106 ? -4.704 -34.053 -46.233 1.00 51.66 106 LEU A CA 1
ATOM 809 C C . LEU A 1 106 ? -5.507 -34.549 -47.455 1.00 51.66 106 LEU A C 1
ATOM 811 O O . LEU A 1 106 ? -6.656 -34.956 -47.267 1.00 51.66 106 LEU A O 1
ATOM 815 N N . PRO A 1 107 ? -4.921 -34.621 -48.662 1.00 61.19 107 PRO A N 1
ATOM 816 C CA . PRO A 1 107 ? -5.360 -35.568 -49.671 1.00 61.19 107 PRO A CA 1
ATOM 817 C C . PRO A 1 107 ? -4.636 -36.910 -49.477 1.00 61.19 107 PRO A C 1
ATOM 819 O O . PRO A 1 107 ? -3.440 -36.949 -49.178 1.00 61.19 107 PRO A O 1
ATOM 822 N N . GLN A 1 108 ? -5.428 -37.976 -49.588 1.00 54.44 108 GLN A N 1
ATOM 823 C CA . GLN A 1 108 ? -5.037 -39.388 -49.654 1.00 54.44 108 GLN A CA 1
ATOM 824 C C . GLN A 1 108 ? -4.238 -39.680 -50.926 1.00 54.44 108 GLN A C 1
ATOM 826 O O . GLN A 1 108 ? -4.551 -39.043 -51.959 1.00 54.44 108 GLN A O 1
#

pLDDT: mean 72.13, std 15.14, range [35.16, 91.38]

Radius of gyration: 23.32 Å; chains: 1; bounding box: 43×52×66 Å